Protein AF-A0A485B3R6-F1 (afdb_monomer_lite)

Foldseek 3Di:
DPQQPADVLLVQLCVLQPDLQSNLQSLLLSLCVVPPDPDQAQDSLVVSPDDDVSSNVRSVVSCVSVVGDHHHHDSVCNCVSNCVSQVQQWWFDDDDAQWTAGNVRDIAGDHNPHPCSPDRIDRCPDGDPDDPPD

Secondary structure (DSSP, 8-state):
--SSSS-HHHHHHHHT--SHHHHHHHHHHHHHHHS--SSS---HHHHHHS--HHHHHHHHHHHHHTTPPP----GGGHHHHHHHHSGGGEEEE-SSSSEEEETTS-EEE--TT-GGGG-SEEE-S---------

Radius of gyration: 15.26 Å; chains: 1; bounding box: 36×24×47 Å

Sequence (134 aa):
MAALGNDPRLAAMLIAADSPDAAATAAKLAAILEEPPRGANSDLGSAFARQQPGWQQRAQQLLKRLGGRAGHPDAQRVPALLAPAFADRIARRRGQEGRYQLANGMGAMLNADDALGRHEWLIAPLLLQGELVT

pLDDT: mean 79.3, std 13.32, range [32.25, 91.44]

Organism: Raoultella terrigena (NCBI:txid577)

Structure (mmCIF, N/CA/C/O backbone):
data_AF-A0A485B3R6-F1
#
_entry.id   AF-A0A485B3R6-F1
#
loop_
_atom_site.group_PDB
_atom_site.id
_atom_site.type_symbol
_atom_site.label_atom_id
_atom_site.label_alt_id
_atom_site.label_comp_id
_atom_site.label_asym_id
_atom_site.label_entity_id
_atom_site.label_seq_id
_atom_site.pdbx_PDB_ins_code
_atom_site.Cartn_x
_atom_site.Cartn_y
_atom_site.Cartn_z
_atom_site.occupancy
_atom_site.B_iso_or_equiv
_atom_site.auth_seq_id
_atom_site.auth_comp_id
_atom_site.auth_asym_id
_atom_site.auth_atom_id
_atom_site.pdbx_PDB_model_num
ATOM 1 N N . MET A 1 1 ? -19.302 -0.037 3.092 1.00 45.28 1 MET A N 1
ATOM 2 C CA . MET A 1 1 ? -18.090 0.475 2.409 1.00 45.28 1 MET A CA 1
ATOM 3 C C . MET A 1 1 ? -17.988 2.011 2.338 1.00 45.28 1 MET A C 1
ATOM 5 O O . MET A 1 1 ? -16.921 2.484 1.993 1.00 45.28 1 MET A O 1
ATOM 9 N N . ALA A 1 2 ? -18.998 2.808 2.731 1.00 34.94 2 ALA A N 1
ATOM 10 C CA . ALA A 1 2 ? -18.981 4.279 2.573 1.00 34.94 2 ALA A CA 1
ATOM 11 C C . ALA A 1 2 ? -18.648 5.109 3.842 1.00 34.94 2 ALA A C 1
ATOM 13 O O . ALA A 1 2 ? -18.758 6.328 3.820 1.00 34.94 2 ALA A O 1
ATOM 14 N N . ALA A 1 3 ? -18.254 4.486 4.960 1.00 41.56 3 ALA A N 1
ATOM 15 C CA . ALA A 1 3 ? -18.129 5.185 6.250 1.00 41.56 3 ALA A CA 1
ATOM 16 C C . ALA A 1 3 ? -16.765 5.864 6.502 1.00 41.56 3 ALA A C 1
ATOM 18 O O . ALA A 1 3 ? -16.616 6.588 7.482 1.00 41.56 3 ALA A O 1
ATOM 19 N N . LEU A 1 4 ? -15.757 5.629 5.653 1.00 48.38 4 LEU A N 1
ATOM 20 C CA . LEU A 1 4 ? -14.373 6.010 5.962 1.00 48.38 4 LEU A CA 1
ATOM 21 C C . LEU A 1 4 ? -13.914 7.342 5.366 1.00 48.38 4 LEU A C 1
ATOM 23 O O . LEU A 1 4 ? -12.915 7.874 5.838 1.00 48.38 4 LEU A O 1
ATOM 27 N N . GLY A 1 5 ? -14.590 7.887 4.349 1.00 47.31 5 GLY A N 1
ATOM 28 C CA . GLY A 1 5 ? -14.094 9.063 3.610 1.00 47.31 5 GLY A CA 1
ATOM 29 C C . GLY A 1 5 ? -12.732 8.853 2.922 1.00 47.31 5 GLY A C 1
ATOM 30 O O . GLY A 1 5 ? -12.241 9.763 2.267 1.00 47.31 5 GLY A O 1
ATOM 31 N N . ASN A 1 6 ? -12.150 7.659 3.058 1.00 54.12 6 ASN A N 1
ATOM 32 C CA . ASN A 1 6 ? -10.928 7.215 2.412 1.00 54.12 6 ASN A CA 1
ATOM 33 C C . ASN A 1 6 ? -11.267 6.453 1.133 1.00 54.12 6 ASN A C 1
ATOM 35 O O . ASN A 1 6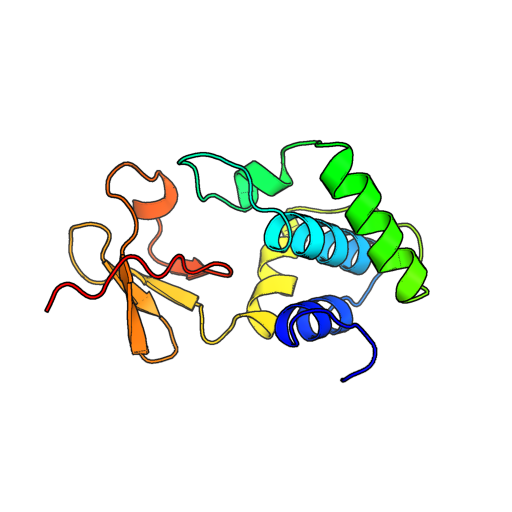 ? -12.342 5.855 1.024 1.00 54.12 6 ASN A O 1
ATOM 39 N N . ASP A 1 7 ? -10.322 6.455 0.194 1.00 68.38 7 ASP A N 1
ATOM 40 C CA . ASP A 1 7 ? -10.398 5.694 -1.051 1.00 68.38 7 ASP A CA 1
ATOM 41 C C . ASP A 1 7 ? -10.863 4.242 -0.773 1.00 68.38 7 ASP A C 1
ATOM 43 O O . ASP A 1 7 ? -10.351 3.609 0.163 1.00 68.38 7 ASP A O 1
ATOM 47 N N . PRO A 1 8 ? -11.832 3.690 -1.534 1.00 75.31 8 PRO A N 1
ATOM 48 C CA . PRO A 1 8 ? -12.362 2.340 -1.324 1.00 75.31 8 PRO A CA 1
ATOM 49 C C . PRO A 1 8 ? -11.284 1.256 -1.205 1.00 75.31 8 PRO A C 1
ATOM 51 O O . PRO A 1 8 ? -11.472 0.274 -0.484 1.00 75.31 8 PRO A O 1
ATOM 54 N N . ARG A 1 9 ? -10.134 1.445 -1.862 1.00 78.88 9 ARG A N 1
ATOM 55 C CA . ARG A 1 9 ? -8.994 0.521 -1.803 1.00 78.88 9 ARG A CA 1
ATOM 56 C C . ARG A 1 9 ? -8.312 0.539 -0.439 1.00 78.88 9 ARG A C 1
ATOM 58 O O . ARG A 1 9 ? -7.960 -0.515 0.082 1.00 78.88 9 ARG A O 1
ATOM 65 N N . LEU A 1 10 ? -8.183 1.713 0.183 1.00 80.75 10 LEU A N 1
ATOM 66 C CA . LEU A 1 10 ? -7.645 1.833 1.541 1.00 80.75 10 LEU A CA 1
ATOM 67 C C . LEU A 1 10 ? -8.571 1.152 2.547 1.00 80.75 10 LEU A C 1
ATOM 69 O O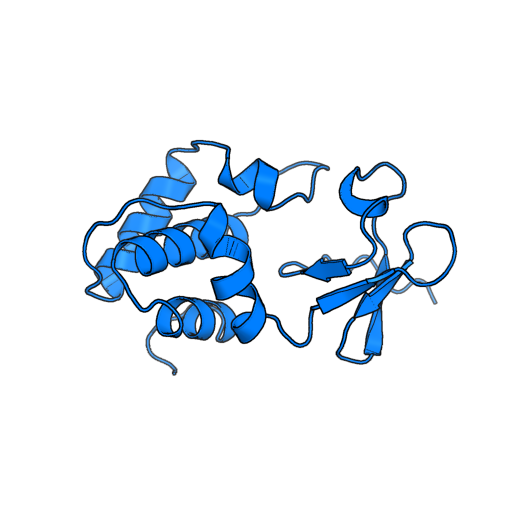 . LEU A 1 10 ? -8.102 0.426 3.422 1.00 80.75 10 LEU A O 1
ATOM 73 N N . ALA A 1 11 ? -9.885 1.331 2.392 1.00 81.00 11 ALA A N 1
ATOM 74 C CA . ALA A 1 11 ? -10.862 0.627 3.213 1.00 81.00 11 ALA A CA 1
ATOM 75 C C . ALA A 1 11 ? -10.750 -0.898 3.039 1.00 81.00 11 ALA A C 1
ATOM 77 O O . ALA A 1 11 ? -10.757 -1.616 4.034 1.00 81.00 11 ALA A O 1
ATOM 78 N N . ALA A 1 12 ? -10.584 -1.392 1.807 1.00 83.06 12 ALA A N 1
ATOM 79 C CA . ALA A 1 12 ? -10.377 -2.817 1.543 1.00 83.06 12 ALA A CA 1
ATOM 80 C C . ALA A 1 12 ? -9.096 -3.352 2.208 1.00 83.06 12 ALA A C 1
ATOM 82 O O . ALA A 1 12 ? -9.136 -4.401 2.846 1.00 83.06 12 ALA A O 1
ATOM 83 N N . MET A 1 13 ? -7.989 -2.605 2.134 1.00 87.44 13 MET A N 1
ATOM 84 C CA . MET A 1 13 ? -6.727 -2.950 2.803 1.00 87.44 13 MET A CA 1
ATOM 85 C C . MET A 1 13 ? -6.887 -3.029 4.327 1.00 87.44 13 MET A C 1
ATOM 87 O O . MET A 1 13 ? -6.367 -3.941 4.962 1.00 87.44 13 MET A O 1
ATOM 91 N N . LEU A 1 14 ? -7.621 -2.083 4.918 1.00 81.81 14 LEU A N 1
ATOM 92 C CA . LEU A 1 14 ? -7.889 -2.048 6.358 1.00 81.81 14 LEU A CA 1
ATOM 93 C C . LEU A 1 14 ? -8.836 -3.172 6.800 1.00 81.81 14 LEU A C 1
ATOM 95 O O . LEU A 1 14 ? -8.676 -3.689 7.898 1.00 81.81 14 LEU A O 1
ATOM 99 N N . ILE A 1 15 ? -9.789 -3.575 5.954 1.00 82.25 15 ILE A N 1
ATOM 100 C CA . ILE A 1 15 ? -10.678 -4.724 6.200 1.00 82.25 15 ILE A CA 1
ATOM 101 C C . ILE A 1 15 ? -9.921 -6.054 6.073 1.00 82.25 15 ILE A C 1
ATOM 103 O O . ILE A 1 15 ? -10.236 -6.999 6.787 1.00 82.25 15 ILE A O 1
ATOM 107 N N . ALA A 1 16 ? -8.917 -6.133 5.194 1.00 83.56 16 ALA A N 1
ATOM 108 C CA . ALA A 1 16 ? -8.087 -7.326 5.026 1.00 83.56 16 ALA A CA 1
ATOM 109 C C . ALA A 1 16 ? -7.154 -7.595 6.224 1.00 83.56 16 ALA A C 1
ATOM 111 O O . ALA A 1 16 ? -6.546 -8.661 6.301 1.00 83.56 16 ALA A O 1
ATOM 112 N N . ALA A 1 17 ? -7.026 -6.643 7.154 1.00 85.69 17 ALA A N 1
ATOM 113 C CA . ALA A 1 17 ? -6.246 -6.817 8.367 1.00 85.69 17 ALA A CA 1
ATOM 114 C C . ALA A 1 17 ? -6.951 -7.753 9.363 1.00 85.69 17 ALA A C 1
ATOM 116 O O . ALA A 1 17 ? -8.006 -7.438 9.907 1.00 85.69 17 ALA A O 1
ATOM 117 N N . ASP A 1 18 ? -6.313 -8.885 9.647 1.00 86.75 18 ASP A N 1
ATOM 118 C CA . ASP A 1 18 ? -6.806 -9.941 10.541 1.00 86.75 18 ASP A CA 1
ATOM 119 C C . ASP A 1 18 ? -6.405 -9.759 12.016 1.00 86.75 18 ASP A C 1
ATOM 121 O O . ASP A 1 18 ? -6.899 -10.451 12.906 1.00 86.75 18 ASP A O 1
ATOM 125 N N . SER A 1 19 ? -5.488 -8.833 12.286 1.00 88.88 19 SER A N 1
ATOM 126 C CA . SER A 1 19 ? -4.815 -8.674 13.572 1.00 88.88 19 SER A CA 1
ATOM 127 C C . SER A 1 19 ? -4.521 -7.200 13.866 1.00 88.88 19 SER A C 1
ATOM 129 O O . SER A 1 19 ? -4.463 -6.385 12.940 1.00 88.88 19 SER A O 1
ATOM 131 N N . PRO A 1 20 ? -4.301 -6.817 15.141 1.00 87.81 20 PRO A N 1
ATOM 132 C CA . PRO A 1 20 ? -3.937 -5.443 15.497 1.00 87.81 20 PRO A CA 1
ATOM 133 C C . PRO A 1 20 ? -2.676 -4.949 14.777 1.00 87.81 20 PRO A C 1
ATOM 135 O O . PRO A 1 20 ? -2.622 -3.800 14.343 1.00 87.81 20 PRO A O 1
ATOM 138 N N . ASP A 1 21 ? -1.685 -5.824 14.593 1.00 90.50 21 ASP A N 1
ATOM 139 C CA . ASP A 1 21 ? -0.436 -5.502 13.895 1.00 90.50 21 ASP A CA 1
ATOM 140 C C . ASP A 1 21 ? -0.663 -5.321 12.389 1.00 90.50 21 ASP A C 1
ATOM 142 O O . ASP A 1 21 ? -0.155 -4.373 11.782 1.00 90.50 21 ASP A O 1
ATOM 146 N N . ALA A 1 22 ? -1.499 -6.168 11.778 1.00 89.94 22 ALA A N 1
ATOM 147 C CA . ALA A 1 22 ? -1.921 -5.987 10.393 1.00 89.94 22 ALA A CA 1
ATOM 148 C C . ALA A 1 22 ? -2.708 -4.680 10.213 1.00 89.94 22 ALA A C 1
ATOM 150 O O . ALA A 1 22 ? -2.462 -3.941 9.260 1.00 89.94 22 ALA A O 1
ATOM 151 N N . ALA A 1 23 ? -3.588 -4.338 11.159 1.00 90.00 23 ALA A N 1
ATOM 152 C CA . ALA A 1 23 ? -4.352 -3.096 11.123 1.00 90.00 23 ALA A CA 1
ATOM 153 C C . ALA A 1 23 ? -3.425 -1.881 11.250 1.00 90.00 23 ALA A C 1
ATOM 155 O O . ALA A 1 23 ? -3.568 -0.915 10.500 1.00 90.00 23 ALA A O 1
ATOM 156 N N . ALA A 1 24 ? -2.433 -1.937 12.144 1.00 90.88 24 ALA A N 1
ATOM 157 C CA . ALA A 1 24 ? -1.426 -0.891 12.289 1.00 90.88 24 ALA A CA 1
ATOM 158 C C . ALA A 1 24 ? -0.563 -0.732 11.030 1.00 90.88 24 ALA A C 1
ATOM 160 O O . ALA A 1 24 ? -0.271 0.391 10.611 1.00 90.88 24 ALA A O 1
ATOM 161 N N . THR A 1 25 ? -0.215 -1.846 10.387 1.00 91.44 25 THR A N 1
ATOM 162 C CA . THR A 1 25 ? 0.501 -1.866 9.106 1.00 91.44 25 THR A CA 1
ATOM 163 C C . THR A 1 25 ? -0.330 -1.218 8.000 1.00 91.44 25 THR A C 1
ATOM 165 O O . THR A 1 25 ? 0.146 -0.293 7.341 1.00 91.44 25 THR A O 1
ATOM 168 N N . ALA A 1 26 ? -1.588 -1.635 7.836 1.00 90.44 26 ALA A N 1
ATOM 169 C CA . ALA A 1 26 ? -2.517 -1.070 6.860 1.00 90.44 26 ALA A CA 1
ATOM 170 C C . ALA A 1 26 ? -2.760 0.427 7.104 1.00 90.44 26 ALA A C 1
ATOM 172 O O . ALA A 1 26 ? -2.734 1.219 6.165 1.00 90.44 26 ALA A O 1
ATOM 173 N N . ALA A 1 27 ? -2.924 0.849 8.358 1.00 90.56 27 ALA A N 1
ATOM 174 C CA . ALA A 1 27 ? -3.115 2.256 8.699 1.00 90.56 27 ALA A CA 1
ATOM 175 C C . ALA A 1 27 ? -1.877 3.107 8.384 1.00 90.56 27 ALA A C 1
ATOM 177 O O . ALA A 1 27 ? -2.013 4.219 7.874 1.00 90.56 27 ALA A O 1
ATOM 178 N N . LYS A 1 28 ? -0.669 2.583 8.635 1.00 90.56 28 LYS A N 1
ATOM 179 C CA . LYS A 1 28 ? 0.579 3.256 8.249 1.00 90.56 28 LYS A CA 1
ATOM 180 C C . LYS A 1 28 ? 0.709 3.365 6.732 1.00 90.56 28 LYS A C 1
ATOM 182 O O . LYS A 1 28 ? 1.042 4.437 6.239 1.00 90.56 28 LYS A O 1
ATOM 187 N N . LEU A 1 29 ? 0.405 2.300 5.991 1.00 89.44 29 LEU A N 1
ATOM 188 C CA . LEU A 1 29 ? 0.394 2.332 4.526 1.00 89.44 29 LEU A CA 1
ATOM 189 C C . LEU A 1 29 ? -0.613 3.352 3.991 1.00 89.44 29 LEU A C 1
ATOM 191 O O . LEU A 1 29 ? -0.266 4.140 3.120 1.00 89.44 29 LEU A O 1
ATOM 195 N N . ALA A 1 30 ? -1.826 3.384 4.544 1.00 89.19 30 ALA 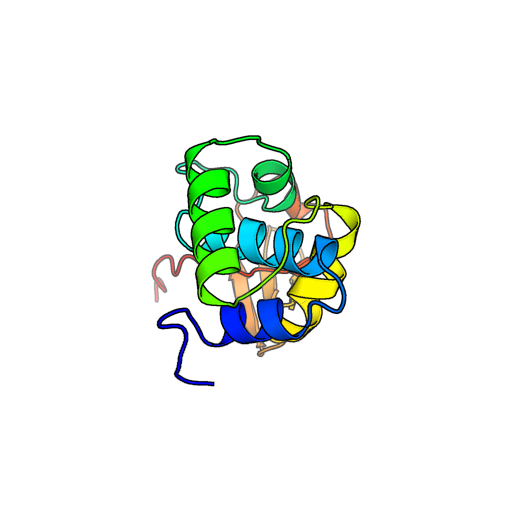A N 1
ATOM 196 C CA . ALA A 1 30 ? -2.845 4.353 4.160 1.00 89.19 30 ALA A CA 1
ATOM 197 C C . ALA A 1 30 ? -2.372 5.794 4.392 1.00 89.19 30 ALA A C 1
ATOM 199 O O . ALA A 1 30 ? -2.526 6.625 3.507 1.00 89.19 30 ALA A O 1
ATOM 200 N N . ALA A 1 31 ? -1.717 6.070 5.523 1.00 89.50 31 ALA A N 1
ATOM 201 C CA . ALA A 1 31 ? -1.138 7.383 5.799 1.00 89.50 31 ALA A CA 1
ATOM 202 C C . ALA A 1 31 ? -0.046 7.783 4.788 1.00 89.50 31 ALA A C 1
ATOM 204 O O . ALA A 1 31 ? -0.015 8.929 4.350 1.00 89.50 31 ALA A O 1
ATOM 205 N N . ILE A 1 32 ? 0.825 6.848 4.392 1.00 88.75 32 ILE A N 1
ATOM 206 C CA . ILE A 1 32 ? 1.862 7.100 3.375 1.00 88.75 32 ILE A CA 1
ATOM 207 C C . ILE A 1 32 ? 1.230 7.342 2.000 1.00 88.75 32 ILE A C 1
ATOM 209 O O . ILE A 1 32 ? 1.715 8.171 1.243 1.00 88.75 32 ILE A O 1
ATOM 213 N N . LEU A 1 33 ? 0.160 6.625 1.657 1.00 84.38 33 LEU A N 1
ATOM 214 C CA . LEU A 1 33 ? -0.531 6.797 0.378 1.00 84.38 33 LEU A CA 1
ATOM 215 C C . LEU A 1 33 ? -1.357 8.089 0.321 1.00 84.38 33 LEU A C 1
ATOM 217 O O . LEU A 1 33 ? -1.463 8.680 -0.750 1.00 84.38 33 LEU A O 1
ATOM 221 N N . GLU A 1 34 ? -1.924 8.529 1.448 1.00 84.19 34 GLU A N 1
ATOM 222 C CA . GLU A 1 34 ? -2.598 9.829 1.571 1.00 84.19 34 GLU A CA 1
ATOM 223 C C . GLU A 1 34 ? -1.606 10.994 1.444 1.00 84.19 34 GLU A C 1
ATOM 225 O O . GLU A 1 34 ? -1.894 11.986 0.775 1.00 84.19 34 GLU A O 1
ATOM 230 N N . GLU A 1 35 ? -0.426 10.865 2.052 1.00 83.50 35 GLU A N 1
ATOM 231 C CA . GLU A 1 35 ? 0.635 11.872 2.020 1.00 83.50 35 GLU A CA 1
ATOM 232 C C . GLU A 1 35 ? 1.946 11.254 1.511 1.00 83.50 35 GLU A C 1
ATOM 234 O O . GLU A 1 35 ? 2.853 10.975 2.307 1.00 83.50 35 GLU A O 1
ATOM 239 N N . PRO A 1 36 ? 2.075 11.026 0.189 1.00 78.31 36 PRO A N 1
ATOM 240 C CA . PRO A 1 36 ? 3.261 10.397 -0.370 1.00 78.31 36 PRO A CA 1
ATOM 241 C C . PRO A 1 36 ? 4.514 11.240 -0.100 1.00 78.31 36 PRO A C 1
ATOM 243 O O . PRO A 1 36 ? 4.449 12.476 -0.075 1.00 78.31 36 PRO A O 1
ATOM 246 N N . PRO A 1 37 ? 5.681 10.596 0.101 1.00 76.06 37 PRO A N 1
ATOM 247 C CA . PRO A 1 37 ? 6.926 11.317 0.305 1.00 76.06 37 PRO A CA 1
ATOM 248 C C . PRO A 1 37 ? 7.185 12.257 -0.871 1.00 76.06 37 PRO A C 1
ATOM 250 O O . PRO A 1 37 ? 7.199 11.848 -2.028 1.00 76.06 37 PRO A O 1
ATOM 253 N N . ARG A 1 38 ? 7.433 13.532 -0.566 1.00 69.19 38 ARG A N 1
ATOM 254 C CA . ARG A 1 38 ? 7.826 14.526 -1.566 1.00 69.19 38 ARG A CA 1
ATOM 255 C C . ARG A 1 38 ? 9.256 14.213 -2.023 1.00 69.19 38 ARG A C 1
ATOM 257 O O . ARG A 1 38 ? 10.203 14.470 -1.283 1.00 69.19 38 ARG A O 1
ATOM 264 N N . GLY A 1 39 ? 9.418 13.604 -3.196 1.00 62.81 39 GLY A N 1
ATOM 265 C CA . GLY A 1 39 ? 10.724 13.265 -3.772 1.00 62.81 39 GLY A CA 1
ATOM 266 C C . GLY A 1 39 ? 10.646 12.220 -4.888 1.00 62.81 39 GLY A C 1
ATOM 267 O O . GLY A 1 39 ? 9.595 11.642 -5.127 1.00 62.81 39 GLY A O 1
ATOM 268 N N . ALA A 1 40 ? 11.772 11.976 -5.566 1.00 53.38 40 ALA A N 1
ATOM 269 C CA . ALA A 1 40 ? 11.844 11.105 -6.747 1.00 53.38 40 ALA A CA 1
ATOM 270 C C . ALA A 1 40 ? 11.798 9.593 -6.446 1.00 53.38 40 ALA A C 1
ATOM 272 O O . ALA A 1 40 ? 11.684 8.792 -7.368 1.00 53.38 40 ALA A O 1
ATOM 273 N N . ASN A 1 41 ? 11.925 9.192 -5.176 1.00 61.31 41 ASN A N 1
ATOM 274 C CA . ASN A 1 41 ? 11.979 7.781 -4.807 1.00 61.31 41 ASN A CA 1
ATOM 275 C C . ASN A 1 41 ? 10.572 7.270 -4.473 1.00 61.31 41 ASN A C 1
ATOM 277 O O . ASN A 1 41 ? 10.020 7.613 -3.424 1.00 61.31 41 ASN A O 1
ATOM 281 N N . SER A 1 42 ? 10.018 6.465 -5.379 1.00 66.56 42 SER A N 1
ATOM 282 C CA . SER A 1 42 ? 8.640 5.959 -5.319 1.00 66.56 42 SER A CA 1
ATOM 283 C C . SER A 1 42 ? 8.514 4.658 -4.519 1.00 66.56 42 SER A C 1
ATOM 285 O O . SER A 1 42 ? 7.442 4.054 -4.478 1.00 66.56 42 SER A O 1
ATOM 287 N N . ASP A 1 43 ? 9.596 4.209 -3.877 1.00 79.75 43 ASP A N 1
ATOM 288 C CA . ASP A 1 43 ? 9.605 2.958 -3.130 1.00 79.75 43 ASP A CA 1
ATOM 289 C C . ASP A 1 43 ? 8.822 3.051 -1.814 1.00 79.75 43 ASP A C 1
ATOM 291 O O . ASP A 1 43 ? 9.241 3.660 -0.821 1.00 79.75 43 ASP A O 1
ATOM 295 N N . LEU A 1 44 ? 7.679 2.365 -1.806 1.00 81.06 44 LEU A N 1
ATOM 296 C CA . LEU A 1 44 ? 6.811 2.226 -0.648 1.00 81.06 44 LEU A CA 1
ATOM 297 C C . LEU A 1 44 ? 7.490 1.475 0.503 1.00 81.06 44 LEU A C 1
ATOM 299 O O . LEU A 1 44 ? 7.237 1.802 1.661 1.00 81.06 44 LEU A O 1
ATOM 303 N N . GLY A 1 45 ? 8.362 0.504 0.219 1.00 82.44 45 GLY A N 1
ATOM 304 C CA . GLY A 1 45 ? 9.114 -0.221 1.245 1.00 82.44 45 GLY A CA 1
ATOM 305 C C . GLY A 1 45 ? 10.074 0.710 1.981 1.00 82.44 45 GLY A C 1
ATOM 306 O O . GLY A 1 45 ? 10.063 0.784 3.213 1.00 82.44 45 GLY A O 1
ATOM 307 N N . SER A 1 46 ? 10.826 1.509 1.227 1.00 82.88 46 SER A N 1
ATOM 308 C CA . SER A 1 46 ? 11.678 2.568 1.774 1.00 82.88 46 SER A CA 1
ATOM 309 C C . SER A 1 46 ? 10.880 3.625 2.547 1.00 82.88 46 SER A C 1
ATOM 311 O O . SER A 1 46 ? 11.297 4.038 3.631 1.00 82.88 46 SER A O 1
ATOM 313 N N . ALA A 1 47 ? 9.722 4.058 2.039 1.00 85.12 47 ALA A N 1
ATOM 314 C CA . ALA A 1 47 ? 8.840 4.984 2.750 1.00 85.12 47 ALA A CA 1
ATOM 315 C C . ALA A 1 47 ? 8.297 4.381 4.056 1.00 85.12 47 ALA A C 1
ATOM 317 O O . ALA A 1 47 ? 8.286 5.049 5.087 1.00 85.12 47 ALA A O 1
ATOM 318 N N . PHE A 1 48 ? 7.922 3.103 4.050 1.00 87.19 48 PHE A N 1
ATOM 319 C CA . PHE A 1 48 ? 7.439 2.403 5.236 1.00 87.19 48 PHE A CA 1
ATOM 320 C C . PHE A 1 48 ? 8.533 2.223 6.294 1.00 87.19 48 PHE A C 1
ATOM 322 O O . PHE A 1 48 ? 8.252 2.336 7.489 1.00 87.19 48 PHE A O 1
ATOM 329 N N . ALA A 1 49 ? 9.780 1.983 5.882 1.00 85.88 49 ALA A N 1
ATOM 330 C CA . ALA A 1 49 ? 10.918 1.888 6.796 1.00 85.88 49 ALA A CA 1
ATOM 331 C C . ALA A 1 49 ? 11.225 3.227 7.490 1.00 85.88 49 ALA A C 1
ATOM 333 O O . ALA A 1 49 ? 11.684 3.247 8.636 1.00 85.88 49 ALA A O 1
ATOM 334 N N . ARG A 1 50 ? 10.926 4.360 6.838 1.00 85.12 50 ARG A N 1
ATOM 335 C CA . ARG A 1 50 ? 11.081 5.689 7.441 1.00 85.12 50 ARG A CA 1
ATOM 336 C C . ARG A 1 50 ? 10.097 5.870 8.601 1.00 85.12 50 ARG A C 1
ATOM 338 O O . ARG A 1 50 ? 8.901 5.580 8.517 1.00 85.12 50 ARG A O 1
ATOM 345 N N . GLN A 1 51 ? 10.611 6.396 9.706 1.00 78.94 51 GLN A N 1
ATOM 346 C CA . GLN A 1 51 ? 9.826 6.727 10.892 1.00 78.94 51 GLN A CA 1
ATOM 347 C C . GLN A 1 51 ? 9.496 8.220 10.872 1.00 78.94 51 GLN A C 1
ATOM 349 O O . GLN A 1 51 ? 10.140 9.015 11.550 1.00 78.94 51 GLN A O 1
ATOM 354 N N . GLN A 1 52 ? 8.523 8.613 10.043 1.00 84.94 52 GLN A N 1
ATOM 355 C CA . GLN A 1 52 ? 8.034 9.992 10.038 1.00 84.94 52 GLN A CA 1
ATOM 356 C C . GLN A 1 52 ? 6.886 10.168 11.042 1.00 84.94 52 GLN A C 1
ATOM 358 O O . GLN A 1 52 ? 5.892 9.438 10.956 1.00 84.94 52 GLN A O 1
ATOM 363 N N . PRO A 1 53 ? 6.975 11.147 11.961 1.00 86.31 53 PRO A N 1
ATOM 364 C CA . PRO A 1 53 ? 5.958 11.352 12.988 1.00 86.31 53 PRO A CA 1
ATOM 365 C C . PRO A 1 53 ? 4.594 11.741 12.400 1.00 86.31 53 PRO A C 1
ATOM 367 O O . PRO A 1 53 ? 3.575 11.299 12.920 1.00 86.31 53 PRO A O 1
ATOM 370 N N . GLY A 1 54 ? 4.557 12.484 11.284 1.00 88.75 54 GLY A N 1
ATOM 371 C CA . GLY A 1 54 ? 3.305 12.839 10.600 1.00 88.75 54 GLY A CA 1
ATOM 372 C C . GLY A 1 54 ? 2.515 11.607 10.144 1.00 88.75 54 GLY A C 1
ATOM 373 O O . GLY A 1 54 ? 1.351 11.441 10.509 1.00 88.75 54 GLY A O 1
ATOM 374 N N . T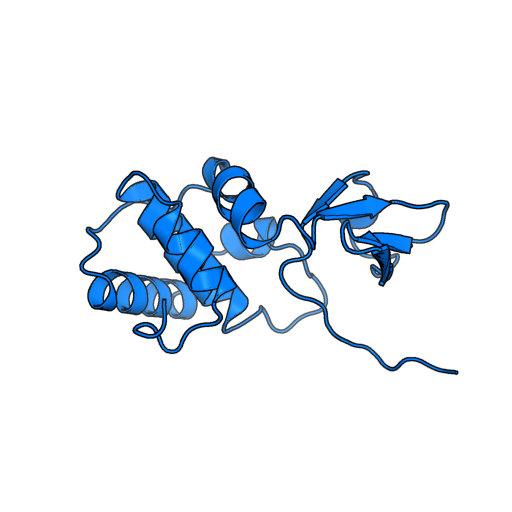RP A 1 55 ? 3.175 10.670 9.455 1.00 89.81 55 TRP A N 1
ATOM 375 C CA . TRP A 1 55 ? 2.549 9.409 9.043 1.00 89.81 55 TRP A CA 1
ATOM 376 C C . TRP A 1 55 ? 2.118 8.544 10.228 1.00 89.81 55 TRP A C 1
ATOM 378 O O . TRP A 1 55 ? 1.053 7.932 10.181 1.00 89.81 55 TRP A O 1
ATOM 388 N N . GLN A 1 56 ? 2.903 8.502 11.309 1.00 88.44 56 GLN A N 1
ATOM 389 C CA . GLN A 1 56 ? 2.526 7.767 12.522 1.00 88.44 56 GLN A CA 1
ATOM 390 C C . GLN A 1 56 ? 1.271 8.356 13.178 1.00 88.44 56 GLN A C 1
ATOM 392 O O . GLN A 1 56 ? 0.351 7.613 13.524 1.00 88.44 56 GLN A O 1
ATOM 397 N N . GLN A 1 57 ? 1.203 9.682 13.324 1.00 89.69 57 GLN A N 1
ATOM 398 C CA . GLN A 1 57 ? 0.033 10.365 13.878 1.00 89.69 57 GLN A CA 1
ATOM 399 C C . GLN A 1 57 ? -1.207 10.113 13.022 1.00 89.69 57 GLN A C 1
ATOM 401 O O . GLN A 1 57 ? -2.270 9.777 13.551 1.00 89.69 57 GLN A O 1
ATOM 406 N N . ARG A 1 58 ? -1.069 10.207 11.696 1.00 88.69 58 ARG A N 1
ATOM 407 C CA . ARG A 1 58 ? -2.162 9.945 10.760 1.00 88.69 58 ARG A CA 1
ATOM 408 C C . ARG A 1 58 ? -2.641 8.494 10.827 1.00 88.69 58 ARG A C 1
ATOM 410 O O . ARG A 1 58 ? -3.842 8.254 10.942 1.00 88.69 58 ARG A O 1
ATOM 417 N N . ALA A 1 59 ? -1.721 7.533 10.867 1.00 89.19 59 ALA A N 1
ATOM 418 C CA . ALA A 1 59 ? -2.040 6.117 11.038 1.00 89.19 59 ALA A CA 1
ATOM 419 C C . ALA A 1 59 ? -2.812 5.853 12.342 1.00 89.19 59 ALA A C 1
ATOM 421 O O . ALA A 1 59 ? -3.821 5.148 12.341 1.00 89.19 59 ALA A O 1
ATOM 422 N N . GLN A 1 60 ? -2.396 6.468 13.453 1.00 88.56 60 GLN A N 1
ATOM 423 C CA . GLN A 1 60 ? -3.106 6.361 14.731 1.00 88.56 60 GLN A CA 1
ATOM 424 C C . GLN A 1 60 ? -4.516 6.961 14.673 1.00 88.56 60 GLN A C 1
ATOM 426 O O . GLN A 1 60 ? -5.442 6.394 15.253 1.00 88.56 60 GLN A O 1
ATOM 431 N N . GLN A 1 61 ? -4.706 8.089 13.980 1.00 88.56 61 GLN A N 1
ATOM 432 C CA . GLN A 1 61 ? -6.038 8.667 13.772 1.00 88.56 61 GLN A CA 1
ATOM 433 C C . GLN A 1 61 ? -6.942 7.714 12.984 1.00 88.56 61 GLN A C 1
ATOM 435 O O . GLN A 1 61 ? -8.092 7.512 13.375 1.00 88.56 61 GLN A O 1
ATOM 440 N N . LEU A 1 62 ? -6.429 7.099 11.915 1.00 85.81 62 LEU A N 1
ATOM 441 C CA . LEU A 1 62 ? -7.173 6.121 11.117 1.00 85.81 62 LEU A CA 1
ATOM 442 C C . LEU A 1 62 ? -7.574 4.901 11.955 1.00 85.81 62 LEU A C 1
ATOM 444 O O . LEU A 1 62 ? -8.751 4.541 11.974 1.00 85.81 62 LEU A O 1
ATOM 448 N N . LEU A 1 63 ? -6.641 4.332 12.726 1.00 86.88 63 LEU A N 1
ATOM 449 C CA . LEU A 1 63 ? -6.931 3.232 13.654 1.00 86.88 63 LEU A CA 1
ATOM 450 C C . LEU A 1 63 ? -8.016 3.603 14.666 1.00 86.88 63 LEU A C 1
ATOM 452 O O . LEU A 1 63 ? -8.967 2.844 14.846 1.00 86.88 63 LEU A O 1
ATOM 456 N N . LYS A 1 64 ? -7.916 4.784 15.288 1.00 86.62 64 LYS A N 1
ATOM 457 C CA . LYS A 1 64 ? -8.915 5.263 16.255 1.00 86.62 64 LYS A CA 1
ATOM 458 C C . LYS A 1 64 ? -10.302 5.392 15.628 1.00 86.62 64 LYS A C 1
ATOM 460 O O . LYS A 1 64 ? -11.278 4.984 16.249 1.00 86.62 64 LYS A O 1
ATOM 465 N N . ARG A 1 65 ? -10.402 5.917 14.401 1.00 83.62 65 ARG A N 1
ATOM 466 C CA . ARG A 1 65 ? -11.685 6.047 13.679 1.00 83.62 65 ARG A CA 1
ATOM 467 C C . ARG A 1 65 ? -12.310 4.694 13.341 1.00 83.62 65 ARG A C 1
ATOM 469 O O . ARG A 1 65 ? -13.529 4.590 13.297 1.00 83.62 65 ARG A O 1
ATOM 476 N N . LEU A 1 66 ? -11.484 3.675 13.125 1.00 76.19 66 LEU A N 1
ATOM 477 C CA . LEU A 1 66 ? -11.909 2.305 12.832 1.00 76.19 66 LEU A CA 1
ATOM 478 C C . LEU A 1 66 ? -12.220 1.478 14.087 1.00 76.19 66 LEU A C 1
ATOM 480 O O . LEU A 1 66 ? -12.639 0.332 13.962 1.00 76.19 66 LEU A O 1
ATOM 484 N N . GLY A 1 67 ? -11.977 2.016 15.287 1.00 78.50 67 GLY A N 1
ATOM 485 C CA . GLY A 1 67 ? -12.038 1.241 16.529 1.00 78.50 67 GLY A CA 1
ATOM 486 C C . GLY A 1 67 ? -10.939 0.173 16.634 1.00 78.50 67 GLY A C 1
ATOM 487 O O . GLY A 1 67 ? -11.055 -0.757 17.432 1.00 78.50 67 GLY A O 1
ATOM 488 N N . GLY A 1 68 ? -9.880 0.287 15.827 1.00 73.44 68 GLY A N 1
ATOM 489 C CA . GLY A 1 68 ? -8.742 -0.624 15.832 1.00 73.44 68 GLY A CA 1
ATOM 490 C C . GLY A 1 68 ? -7.901 -0.477 17.101 1.00 73.44 68 GLY A C 1
ATOM 491 O O . GLY A 1 68 ? -7.761 0.612 17.662 1.00 73.44 68 GLY A O 1
ATOM 492 N N . ARG A 1 69 ? -7.317 -1.587 17.560 1.00 77.62 69 ARG A N 1
ATOM 493 C CA . ARG A 1 69 ? -6.380 -1.593 18.694 1.00 77.62 69 ARG A CA 1
ATOM 494 C C . ARG A 1 69 ? -4.986 -1.149 18.250 1.00 77.62 69 ARG A C 1
ATOM 496 O O . ARG A 1 69 ? -4.630 -1.275 17.082 1.00 77.62 69 ARG A O 1
ATOM 503 N N . ALA A 1 70 ? -4.198 -0.644 19.199 1.00 77.62 70 ALA A N 1
ATOM 504 C CA . ALA A 1 70 ? -2.787 -0.367 18.962 1.00 77.62 70 ALA A CA 1
ATOM 505 C C . ALA A 1 70 ? -2.049 -1.680 18.654 1.00 77.62 70 ALA A C 1
ATOM 507 O O . ALA A 1 70 ? -2.172 -2.649 19.402 1.00 77.62 70 ALA A O 1
ATOM 508 N N . GLY A 1 71 ? -1.305 -1.689 17.554 1.00 85.75 71 GLY A N 1
ATOM 509 C CA . GLY A 1 71 ? -0.440 -2.783 17.127 1.00 85.75 71 GLY A CA 1
ATOM 510 C C . GLY A 1 71 ? 0.866 -2.232 16.566 1.00 85.75 71 GLY A C 1
ATOM 511 O O . GLY A 1 71 ? 1.029 -1.013 16.430 1.00 85.75 71 GLY A O 1
ATOM 512 N N . HIS A 1 72 ? 1.792 -3.124 16.239 1.00 88.19 72 HIS A N 1
ATOM 513 C CA . HIS A 1 72 ? 3.097 -2.768 15.694 1.00 88.19 72 HIS A CA 1
ATOM 514 C C . HIS A 1 72 ? 3.092 -2.930 14.167 1.00 88.19 72 HIS A C 1
ATOM 516 O O . HIS A 1 72 ? 2.835 -4.027 13.673 1.00 88.19 72 HIS A O 1
ATOM 522 N N . PRO A 1 73 ? 3.361 -1.857 13.397 1.00 88.06 73 PRO A N 1
ATOM 523 C CA . PRO A 1 73 ? 3.471 -1.954 11.947 1.00 88.06 73 PRO A CA 1
ATOM 524 C C . PRO A 1 73 ? 4.628 -2.872 11.538 1.00 88.06 73 PRO A C 1
ATOM 526 O O . PRO A 1 73 ? 5.763 -2.660 11.967 1.00 88.06 73 PRO A O 1
ATOM 529 N N . ASP A 1 74 ? 4.355 -3.829 10.656 1.00 89.12 74 ASP A N 1
ATOM 530 C CA . ASP A 1 74 ? 5.312 -4.825 10.179 1.00 89.12 74 ASP A CA 1
ATOM 531 C C . ASP A 1 74 ? 5.422 -4.792 8.649 1.00 89.12 74 ASP A C 1
ATOM 533 O O . ASP A 1 74 ? 4.451 -5.001 7.918 1.00 89.12 74 ASP A O 1
ATOM 537 N N . ALA A 1 75 ? 6.639 -4.554 8.156 1.00 86.38 75 ALA A N 1
ATOM 538 C CA . ALA A 1 75 ? 6.930 -4.486 6.730 1.00 86.38 75 ALA A CA 1
ATOM 539 C C . ALA A 1 75 ? 6.683 -5.825 6.011 1.00 86.38 75 ALA A C 1
ATOM 541 O O . ALA A 1 75 ? 6.323 -5.826 4.834 1.00 86.38 75 ALA A O 1
ATOM 542 N N . GLN A 1 76 ? 6.820 -6.963 6.700 1.00 88.00 76 GLN A N 1
ATOM 543 C CA . GLN A 1 76 ? 6.606 -8.286 6.101 1.00 88.00 76 GLN A CA 1
ATOM 544 C C . GLN A 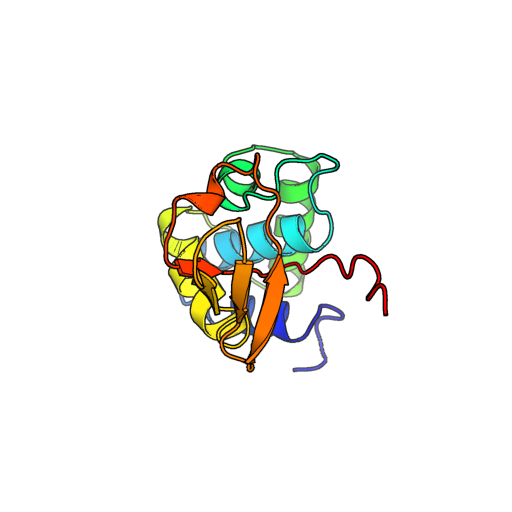1 76 ? 5.140 -8.529 5.721 1.00 88.00 76 GLN A C 1
ATOM 546 O O . GLN A 1 76 ? 4.852 -9.318 4.822 1.00 88.00 76 GLN A O 1
ATOM 551 N N . ARG A 1 77 ? 4.207 -7.813 6.360 1.00 87.19 77 ARG A N 1
ATOM 552 C CA . ARG A 1 77 ? 2.762 -7.909 6.099 1.00 87.19 77 ARG A CA 1
ATOM 553 C C . ARG A 1 77 ? 2.289 -6.982 4.984 1.00 87.19 77 ARG A C 1
ATOM 555 O O . ARG A 1 77 ? 1.175 -7.144 4.490 1.00 87.19 77 ARG A O 1
ATOM 562 N N . VAL A 1 78 ? 3.127 -6.037 4.556 1.00 87.94 78 VAL A N 1
ATOM 563 C CA . VAL A 1 78 ? 2.791 -5.047 3.521 1.00 87.94 78 VAL A CA 1
ATOM 564 C C . VAL A 1 78 ? 2.318 -5.705 2.215 1.00 87.94 78 VAL A C 1
ATOM 566 O O . VAL A 1 78 ? 1.247 -5.323 1.740 1.00 87.94 78 VAL A O 1
ATOM 569 N N . PRO A 1 79 ? 3.009 -6.714 1.641 1.00 85.62 79 PRO A N 1
ATOM 570 C CA . PRO A 1 79 ? 2.564 -7.33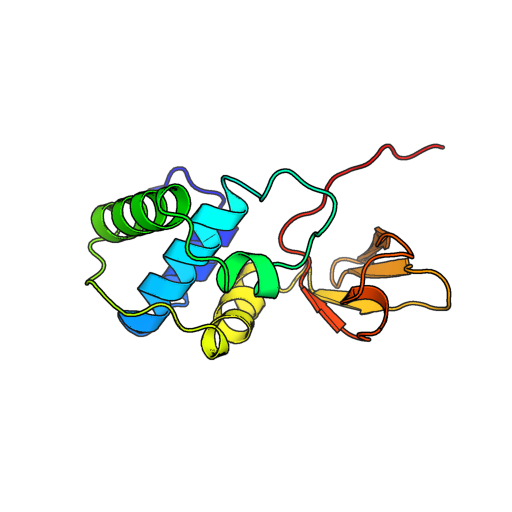4 0.392 1.00 85.62 79 PRO A CA 1
ATOM 571 C C . PRO A 1 79 ? 1.214 -8.045 0.533 1.00 85.62 79 PRO A C 1
ATOM 573 O O . PRO A 1 79 ? 0.365 -7.923 -0.346 1.00 85.62 79 PRO A O 1
ATOM 576 N N . ALA A 1 80 ? 0.994 -8.742 1.653 1.00 86.69 80 ALA A N 1
ATOM 577 C CA . ALA A 1 80 ? -0.243 -9.477 1.916 1.00 86.69 80 ALA A CA 1
ATOM 578 C C . ALA A 1 80 ? -1.458 -8.548 2.071 1.00 86.69 80 ALA A C 1
ATOM 580 O O . ALA A 1 80 ? -2.556 -8.905 1.656 1.00 86.69 80 ALA A O 1
ATOM 581 N N . LEU A 1 81 ? -1.255 -7.348 2.623 1.00 87.25 81 LEU A N 1
ATOM 582 C CA . LEU A 1 81 ? -2.301 -6.332 2.773 1.00 87.25 81 LEU A CA 1
ATOM 583 C C . LEU A 1 81 ? -2.571 -5.571 1.470 1.00 87.25 81 LEU A C 1
ATOM 585 O O . LEU A 1 81 ? -3.719 -5.244 1.166 1.00 87.25 81 LEU A O 1
ATOM 589 N N . LEU A 1 82 ? -1.529 -5.300 0.681 1.00 85.88 82 LEU A N 1
ATOM 590 C CA . LEU A 1 82 ? -1.663 -4.576 -0.584 1.00 85.88 82 LEU A CA 1
ATOM 591 C C . LEU A 1 82 ? -2.242 -5.435 -1.705 1.00 85.88 82 LEU A C 1
ATOM 593 O O . LEU A 1 82 ? -3.028 -4.921 -2.497 1.00 85.88 82 LEU A O 1
ATOM 597 N N . ALA A 1 83 ? -1.877 -6.716 -1.782 1.00 85.06 83 ALA A N 1
ATOM 598 C CA . ALA A 1 83 ? -2.316 -7.613 -2.847 1.00 85.06 83 ALA A CA 1
ATOM 599 C C . ALA A 1 83 ? -3.845 -7.620 -3.063 1.00 85.06 83 ALA A C 1
ATOM 601 O O . ALA A 1 83 ? -4.261 -7.401 -4.199 1.00 85.06 83 ALA A O 1
ATOM 602 N N . PRO A 1 84 ? -4.705 -7.792 -2.036 1.00 83.38 84 PRO A N 1
ATOM 603 C CA . PRO A 1 84 ? -6.155 -7.766 -2.233 1.00 83.38 84 PRO A CA 1
ATOM 604 C C . PRO A 1 84 ? -6.709 -6.360 -2.518 1.00 83.38 84 PRO A C 1
ATOM 606 O O . PRO A 1 84 ? -7.707 -6.230 -3.221 1.00 83.38 84 PRO A O 1
ATOM 609 N N . ALA A 1 85 ? -6.074 -5.301 -2.008 1.00 86.00 85 ALA A N 1
ATOM 610 C CA . ALA A 1 85 ? -6.534 -3.920 -2.187 1.00 86.00 85 ALA A CA 1
ATOM 611 C C . ALA A 1 85 ? -6.138 -3.307 -3.546 1.00 86.00 85 ALA A C 1
ATOM 613 O O . ALA A 1 85 ? -6.789 -2.384 -4.043 1.00 86.00 85 ALA A O 1
ATOM 614 N N . PHE A 1 86 ? -5.065 -3.820 -4.146 1.00 85.12 86 PHE A N 1
ATOM 615 C CA . PHE A 1 86 ? -4.447 -3.302 -5.365 1.00 85.12 86 PHE A CA 1
ATOM 616 C C . PHE A 1 86 ? -4.150 -4.414 -6.377 1.00 85.12 86 PHE A C 1
ATOM 618 O O . PHE A 1 86 ? -3.204 -4.300 -7.155 1.00 85.12 86 PHE A O 1
ATOM 625 N N . ALA A 1 87 ? -4.962 -5.475 -6.396 1.00 83.62 87 ALA A N 1
ATOM 626 C CA . ALA A 1 87 ? -4.786 -6.618 -7.296 1.00 83.62 87 ALA A CA 1
ATOM 627 C C . ALA A 1 87 ? -4.724 -6.195 -8.774 1.00 83.62 87 ALA A C 1
ATOM 629 O O . ALA A 1 87 ? -3.891 -6.671 -9.540 1.00 83.62 87 ALA A O 1
ATOM 630 N N . ASP A 1 88 ? -5.559 -5.234 -9.167 1.00 84.25 88 ASP A N 1
ATOM 631 C CA . ASP A 1 88 ? -5.600 -4.669 -10.518 1.00 84.25 88 ASP A CA 1
ATOM 632 C C . ASP A 1 88 ? -4.387 -3.775 -10.843 1.00 84.25 88 ASP A C 1
ATOM 634 O O . ASP A 1 88 ? -4.113 -3.504 -12.013 1.00 84.25 88 ASP A O 1
ATOM 638 N N . ARG A 1 89 ? -3.641 -3.339 -9.817 1.00 84.62 89 ARG A N 1
ATOM 639 C CA . ARG A 1 89 ? -2.415 -2.534 -9.931 1.00 84.62 89 ARG A CA 1
ATOM 640 C C . ARG A 1 89 ? -1.135 -3.336 -9.702 1.00 84.62 89 ARG A C 1
ATOM 642 O O . ARG A 1 89 ? -0.073 -2.758 -9.461 1.00 84.62 89 ARG A O 1
ATOM 649 N N . ILE A 1 90 ? -1.222 -4.659 -9.786 1.00 88.38 90 ILE A N 1
ATOM 650 C CA . ILE A 1 90 ? -0.040 -5.508 -9.886 1.00 88.38 90 ILE A CA 1
ATOM 651 C C . ILE A 1 90 ? 0.582 -5.255 -11.260 1.00 88.38 90 ILE A C 1
ATOM 653 O O . ILE A 1 90 ? -0.041 -5.509 -12.286 1.00 88.38 90 ILE A O 1
ATOM 657 N N . ALA A 1 91 ? 1.791 -4.711 -11.272 1.00 88.88 91 ALA A N 1
ATOM 658 C CA . ALA A 1 91 ? 2.540 -4.339 -12.456 1.00 88.88 91 ALA A CA 1
ATOM 659 C C . ALA A 1 91 ? 3.586 -5.414 -12.764 1.00 88.88 91 ALA A C 1
ATOM 661 O O . ALA A 1 91 ? 4.400 -5.766 -11.909 1.00 88.88 91 ALA A O 1
ATOM 662 N N . ARG A 1 92 ? 3.594 -5.910 -14.000 1.00 89.31 92 ARG A N 1
ATOM 663 C CA . ARG A 1 92 ? 4.606 -6.835 -14.506 1.00 89.31 92 ARG A CA 1
ATOM 664 C C . ARG A 1 92 ? 5.509 -6.132 -15.505 1.00 89.31 92 ARG A C 1
ATOM 666 O O . ARG A 1 92 ? 5.017 -5.492 -16.435 1.00 89.31 92 ARG A O 1
ATOM 673 N N . ARG A 1 93 ? 6.821 -6.272 -15.349 1.00 87.31 93 ARG A N 1
ATOM 674 C CA . ARG A 1 93 ? 7.803 -5.704 -16.274 1.00 87.31 93 ARG A CA 1
ATOM 675 C C . ARG A 1 93 ? 7.600 -6.275 -17.679 1.00 87.31 93 ARG A C 1
ATOM 677 O O . ARG A 1 93 ? 7.543 -7.492 -17.859 1.00 87.31 93 ARG A O 1
ATOM 684 N N . ARG A 1 94 ? 7.515 -5.402 -18.684 1.00 82.19 94 ARG A N 1
ATOM 685 C CA . ARG A 1 94 ? 7.329 -5.773 -20.090 1.00 82.19 94 ARG A CA 1
ATOM 686 C C . ARG A 1 94 ? 8.461 -5.202 -20.939 1.00 82.19 94 ARG A C 1
ATOM 688 O O . ARG A 1 94 ? 8.496 -4.010 -21.218 1.00 82.19 94 ARG A O 1
ATOM 695 N N . GLY A 1 95 ? 9.352 -6.079 -21.397 1.00 75.75 95 GLY A N 1
ATOM 696 C CA . GLY A 1 95 ? 10.474 -5.708 -22.259 1.00 75.75 95 GLY A CA 1
ATOM 697 C C . GLY A 1 95 ? 11.608 -4.997 -21.514 1.00 75.75 95 GLY A C 1
ATOM 698 O O . GLY A 1 95 ? 11.852 -5.237 -20.330 1.00 75.75 95 GLY A O 1
ATOM 699 N N . GLN A 1 96 ? 12.332 -4.147 -22.237 1.00 67.06 96 GLN A N 1
ATOM 700 C CA . GLN A 1 96 ? 13.437 -3.345 -21.711 1.00 67.06 96 GLN A CA 1
ATOM 701 C C . GLN A 1 96 ? 12.938 -1.903 -21.477 1.00 67.06 96 GLN A C 1
ATOM 703 O O . GLN A 1 96 ? 11.956 -1.506 -22.093 1.00 67.06 96 GLN A O 1
ATOM 708 N N . GLU A 1 97 ? 13.577 -1.150 -20.569 1.00 69.81 97 GLU A N 1
ATOM 709 C CA . GLU A 1 97 ? 13.292 0.280 -20.282 1.00 69.81 97 GLU A CA 1
ATOM 710 C C . GLU A 1 97 ? 12.091 0.623 -19.371 1.00 69.81 97 GLU A C 1
ATOM 712 O O . GLU A 1 97 ? 11.244 1.435 -19.728 1.00 69.81 97 GLU A O 1
ATOM 717 N N . GLY A 1 98 ? 11.992 0.044 -18.167 1.00 74.38 98 GLY A N 1
ATOM 718 C CA . GLY A 1 98 ? 11.081 0.582 -17.134 1.00 74.38 98 GLY A CA 1
ATOM 719 C C . GLY A 1 98 ? 9.582 0.537 -17.475 1.00 74.38 98 GLY A C 1
ATOM 720 O O . GLY A 1 98 ? 8.768 1.127 -16.768 1.00 74.38 98 GLY A O 1
ATOM 721 N N . ARG A 1 99 ? 9.193 -0.170 -18.541 1.00 85.00 99 ARG A N 1
ATOM 722 C CA . ARG A 1 99 ? 7.797 -0.373 -18.933 1.00 85.00 99 ARG A CA 1
ATOM 723 C C . ARG A 1 99 ? 7.196 -1.514 -18.132 1.00 85.00 99 ARG A C 1
ATOM 725 O O . ARG A 1 99 ? 7.719 -2.631 -18.120 1.00 85.00 99 ARG A O 1
ATOM 732 N N . TYR A 1 100 ? 6.062 -1.241 -17.511 1.00 88.38 100 TYR A N 1
ATOM 733 C CA . TYR A 1 100 ? 5.274 -2.213 -16.775 1.00 88.38 100 TYR A CA 1
ATOM 734 C C . TYR A 1 100 ? 3.864 -2.282 -17.349 1.00 88.38 100 TYR A C 1
ATOM 736 O O . TYR A 1 100 ? 3.303 -1.291 -17.810 1.00 88.38 100 TYR A O 1
ATOM 744 N N . GLN A 1 101 ? 3.284 -3.472 -17.321 1.00 88.38 101 GLN A N 1
ATOM 745 C CA . GLN A 1 101 ? 1.882 -3.694 -17.628 1.00 88.38 101 GLN A CA 1
ATOM 746 C C . GLN A 1 101 ? 1.159 -4.049 -16.337 1.00 88.38 101 GLN A C 1
ATOM 748 O O . GLN A 1 101 ? 1.521 -5.010 -15.661 1.00 88.38 101 GLN A O 1
ATOM 753 N N . LEU A 1 102 ? 0.155 -3.257 -15.990 1.00 89.00 102 LEU A N 1
ATOM 754 C CA . LEU A 1 102 ? -0.711 -3.506 -14.849 1.00 89.00 102 LEU A CA 1
ATOM 755 C C . LEU A 1 102 ? -1.664 -4.669 -15.155 1.00 89.00 102 LEU A C 1
ATOM 757 O O . LEU A 1 102 ? -2.001 -4.926 -16.312 1.00 89.00 102 LEU A O 1
ATOM 761 N N . ALA A 1 103 ? -2.133 -5.356 -14.116 1.00 87.00 103 ALA A N 1
ATOM 762 C CA . ALA A 1 103 ? -3.073 -6.469 -14.233 1.00 87.00 103 ALA A CA 1
ATOM 763 C C . ALA A 1 103 ? -4.418 -6.048 -14.850 1.00 87.00 103 ALA A C 1
ATOM 765 O O . ALA A 1 103 ? -5.076 -6.854 -15.501 1.00 87.00 103 ALA A O 1
ATOM 766 N N . ASN A 1 104 ? -4.800 -4.774 -14.717 1.00 82.75 104 ASN A N 1
ATOM 767 C CA . ASN A 1 104 ? -5.939 -4.185 -15.430 1.00 82.75 104 ASN A CA 1
ATOM 768 C C . ASN A 1 104 ? -5.694 -3.925 -16.931 1.00 82.75 104 ASN A C 1
ATOM 770 O O . ASN A 1 104 ? -6.594 -3.453 -17.620 1.00 82.75 104 ASN A O 1
ATOM 774 N N . GLY A 1 105 ? -4.494 -4.205 -17.443 1.00 83.50 105 GLY A N 1
ATOM 775 C CA . GLY A 1 105 ? -4.114 -4.018 -18.840 1.00 83.50 105 GLY A CA 1
ATOM 776 C C . GLY A 1 105 ? -3.495 -2.657 -19.167 1.00 83.50 105 GLY A C 1
ATOM 777 O O . GLY A 1 105 ? -2.932 -2.517 -20.254 1.00 83.50 105 GLY A O 1
ATOM 778 N N . MET A 1 106 ? -3.530 -1.678 -18.255 1.00 84.31 106 MET A N 1
ATOM 779 C CA . MET A 1 106 ? -2.918 -0.365 -18.479 1.00 84.31 106 MET A CA 1
ATOM 780 C C . MET A 1 106 ? -1.387 -0.440 -18.451 1.00 84.31 106 MET A C 1
ATOM 782 O O . MET A 1 106 ? -0.788 -1.179 -17.668 1.00 84.31 106 MET A O 1
ATOM 786 N N . GLY A 1 107 ? -0.741 0.356 -19.301 1.00 84.38 107 GLY A N 1
ATOM 787 C CA . GLY A 1 107 ? 0.702 0.565 -19.247 1.00 84.38 107 GLY A CA 1
ATOM 788 C C . GLY A 1 107 ? 1.069 1.540 -18.131 1.00 84.38 107 GLY A C 1
ATOM 789 O O . GLY A 1 107 ? 0.423 2.573 -17.973 1.00 84.38 107 GLY A O 1
ATOM 790 N N . ALA A 1 108 ? 2.114 1.221 -17.379 1.00 84.38 108 ALA A N 1
ATOM 791 C CA . ALA A 1 108 ? 2.751 2.118 -16.428 1.00 84.38 108 ALA A CA 1
ATOM 792 C C . ALA A 1 108 ? 4.230 2.259 -16.793 1.00 84.38 108 ALA A C 1
ATOM 794 O O . ALA A 1 108 ? 4.884 1.287 -17.178 1.00 84.38 108 ALA A O 1
ATOM 795 N N . MET A 1 109 ? 4.760 3.470 -16.669 1.00 82.69 109 MET A N 1
ATOM 796 C CA . MET A 1 109 ? 6.189 3.720 -16.804 1.00 82.69 109 MET A CA 1
ATOM 797 C C . MET A 1 109 ? 6.781 3.983 -15.430 1.00 82.69 109 MET A C 1
ATOM 799 O O . MET A 1 109 ? 6.257 4.777 -14.652 1.00 82.69 109 MET A O 1
ATOM 803 N N . LEU A 1 110 ? 7.876 3.293 -15.152 1.00 80.88 110 LEU A N 1
ATOM 804 C CA . LEU A 1 110 ? 8.737 3.544 -14.017 1.00 80.88 110 LEU A CA 1
ATOM 805 C C . LEU A 1 110 ? 9.984 4.272 -14.524 1.00 80.88 110 LEU A C 1
ATOM 807 O O . LEU A 1 110 ? 10.512 3.932 -15.585 1.00 80.88 110 LEU A O 1
ATOM 811 N N . ASN A 1 111 ? 10.460 5.257 -13.764 1.00 76.19 111 ASN A N 1
ATOM 812 C CA . ASN A 1 111 ? 11.688 5.972 -14.100 1.00 76.19 111 ASN A CA 1
ATOM 813 C C . ASN A 1 111 ? 12.865 4.992 -14.204 1.00 76.19 111 ASN A C 1
ATOM 815 O O . ASN A 1 111 ? 12.998 4.086 -13.382 1.00 76.19 111 ASN A O 1
ATOM 819 N N . ALA A 1 112 ? 13.728 5.180 -15.204 1.00 69.38 112 ALA A N 1
ATOM 820 C CA . ALA A 1 112 ? 14.862 4.286 -15.449 1.00 69.38 112 ALA A CA 1
ATOM 821 C C . ALA A 1 112 ? 15.872 4.261 -14.284 1.00 69.38 112 ALA A C 1
ATOM 823 O O . ALA A 1 112 ? 16.486 3.226 -14.039 1.00 69.38 112 ALA A O 1
ATOM 824 N N . ASP A 1 113 ? 15.990 5.371 -13.548 1.00 70.56 113 ASP A N 1
ATOM 825 C CA . ASP A 1 113 ? 16.830 5.496 -12.349 1.00 70.56 113 ASP A CA 1
ATOM 826 C C . ASP A 1 113 ? 16.198 4.894 -11.085 1.00 70.56 113 ASP A C 1
ATOM 828 O O . ASP A 1 113 ? 16.837 4.837 -10.031 1.00 70.56 113 ASP A O 1
ATOM 832 N N . ASP A 1 114 ? 14.939 4.452 -11.148 1.00 74.62 114 ASP A N 1
ATOM 833 C CA . ASP A 1 114 ? 14.282 3.859 -9.993 1.00 74.62 114 ASP A CA 1
ATOM 834 C C . ASP A 1 114 ? 14.818 2.439 -9.759 1.00 74.62 114 ASP A C 1
ATOM 836 O O . ASP A 1 114 ? 14.744 1.555 -10.621 1.00 74.62 114 ASP A O 1
ATOM 840 N N . ALA A 1 115 ? 15.333 2.194 -8.552 1.00 74.31 115 ALA A N 1
ATOM 841 C CA . ALA A 1 115 ? 15.868 0.896 -8.154 1.00 74.31 115 ALA A CA 1
ATOM 842 C C . ALA A 1 115 ? 14.817 -0.222 -8.244 1.00 74.31 115 ALA A C 1
ATOM 844 O O . ALA A 1 115 ? 15.179 -1.398 -8.343 1.00 74.31 115 ALA A O 1
ATOM 845 N N . LEU A 1 116 ? 13.525 0.126 -8.246 1.00 77.69 116 LEU A N 1
ATOM 846 C CA . LEU A 1 116 ? 12.427 -0.814 -8.447 1.00 77.69 116 LEU A CA 1
ATOM 847 C C . LEU A 1 116 ? 12.421 -1.444 -9.852 1.00 77.69 116 LEU A C 1
ATOM 849 O O . LEU A 1 116 ? 11.903 -2.547 -10.018 1.00 77.69 116 LEU A O 1
ATOM 853 N N . GLY A 1 117 ? 13.073 -0.819 -10.841 1.00 75.69 117 GLY A N 1
ATOM 854 C CA . GLY A 1 117 ? 13.153 -1.284 -12.231 1.00 75.69 117 GLY A CA 1
ATOM 855 C C . GLY A 1 117 ? 13.777 -2.672 -12.424 1.00 75.69 117 GLY A C 1
ATOM 856 O O . GLY A 1 117 ? 13.577 -3.301 -13.466 1.00 75.69 117 GLY A O 1
ATOM 857 N N . ARG A 1 118 ? 14.510 -3.171 -11.419 1.00 80.06 118 ARG A N 1
ATOM 858 C CA . ARG A 1 118 ? 15.131 -4.506 -11.424 1.00 80.06 118 ARG A CA 1
ATOM 859 C C . ARG A 1 118 ? 14.172 -5.646 -11.075 1.00 80.06 118 ARG A C 1
ATOM 861 O O . ARG A 1 118 ? 14.508 -6.800 -11.327 1.00 80.06 118 ARG A O 1
ATOM 868 N N . HIS A 1 119 ? 13.018 -5.350 -10.483 1.00 84.44 119 HIS A N 1
ATOM 869 C CA . HIS A 1 119 ? 12.064 -6.368 -10.047 1.00 84.44 119 HIS A CA 1
ATOM 870 C C . HIS A 1 119 ? 11.079 -6.705 -11.177 1.00 84.44 119 HIS A C 1
ATOM 872 O O . HIS A 1 119 ? 10.582 -5.819 -11.860 1.00 84.44 119 HIS A O 1
ATOM 878 N N . GLU A 1 120 ? 10.787 -7.992 -11.399 1.00 86.69 120 GLU A N 1
ATOM 879 C CA . GLU A 1 120 ? 9.831 -8.395 -12.449 1.00 86.69 120 GLU A CA 1
ATOM 880 C C . GLU A 1 120 ? 8.389 -8.001 -12.097 1.00 86.69 120 GLU A C 1
ATOM 882 O O . GLU A 1 120 ? 7.619 -7.609 -12.974 1.00 86.69 120 GLU A O 1
ATOM 887 N N . TRP A 1 121 ? 8.038 -8.083 -10.814 1.00 87.31 121 TRP A N 1
ATOM 888 C CA . TRP A 1 121 ? 6.701 -7.817 -10.298 1.00 87.31 121 TRP A CA 1
ATOM 889 C C . TRP A 1 121 ? 6.746 -6.697 -9.270 1.00 87.31 121 TRP A C 1
ATOM 891 O O . TRP A 1 121 ? 7.563 -6.723 -8.349 1.00 87.31 121 TRP A O 1
ATOM 901 N N . LEU A 1 122 ? 5.840 -5.737 -9.419 1.00 87.12 122 LEU A N 1
ATOM 902 C CA . LEU A 1 122 ? 5.669 -4.599 -8.526 1.00 87.12 122 LEU A CA 1
ATOM 903 C C . LEU A 1 122 ? 4.182 -4.420 -8.210 1.00 87.12 122 LEU A C 1
ATOM 905 O O . LEU A 1 122 ? 3.319 -4.803 -8.994 1.00 87.12 122 LEU A O 1
ATOM 909 N N . ILE A 1 123 ? 3.869 -3.803 -7.075 1.00 87.50 123 ILE A N 1
ATOM 910 C CA . ILE A 1 123 ? 2.521 -3.298 -6.796 1.00 87.50 123 ILE A CA 1
ATOM 911 C C . ILE A 1 123 ? 2.619 -1.781 -6.872 1.00 87.50 123 ILE A C 1
ATOM 913 O O . ILE A 1 123 ? 3.427 -1.194 -6.154 1.00 87.50 123 ILE A O 1
ATOM 917 N N . ALA A 1 124 ? 1.823 -1.155 -7.740 1.00 84.81 124 ALA A N 1
ATOM 918 C CA . ALA A 1 124 ? 1.825 0.292 -7.948 1.00 84.81 124 ALA A CA 1
ATOM 919 C C . ALA A 1 124 ? 0.586 0.936 -7.293 1.00 84.81 124 ALA A C 1
ATOM 921 O O . ALA A 1 124 ? -0.380 1.275 -7.984 1.00 84.81 124 ALA A O 1
ATOM 922 N N . PRO A 1 125 ? 0.548 1.094 -5.953 1.00 79.00 125 PRO A N 1
ATOM 923 C CA . PRO A 1 125 ? -0.625 1.633 -5.268 1.00 79.00 125 PRO A CA 1
ATOM 924 C C . PRO A 1 125 ? -0.873 3.103 -5.608 1.00 79.00 125 PRO A C 1
ATOM 926 O O . PRO A 1 125 ? -2.021 3.537 -5.580 1.00 79.00 125 PRO A O 1
ATOM 929 N N . LEU A 1 126 ? 0.162 3.845 -6.011 1.00 77.62 126 LEU A N 1
ATOM 930 C CA . LEU A 1 126 ? 0.059 5.206 -6.521 1.00 77.62 126 LEU A CA 1
ATOM 931 C C . LEU A 1 126 ? 0.521 5.238 -7.980 1.00 77.62 126 LEU A C 1
ATOM 933 O O . LEU A 1 126 ? 1.602 4.759 -8.308 1.00 77.62 126 LEU A O 1
ATOM 937 N N . LEU A 1 127 ? -0.315 5.803 -8.847 1.00 73.56 127 LEU A N 1
ATOM 938 C CA . LEU A 1 127 ? 0.012 6.069 -10.241 1.00 73.56 127 LEU A CA 1
ATOM 939 C C . LEU A 1 127 ? -0.052 7.582 -10.407 1.00 73.56 127 LEU A C 1
ATOM 941 O O . LEU A 1 127 ? -1.127 8.169 -10.298 1.00 73.56 127 LEU A O 1
ATOM 945 N N . LEU A 1 128 ? 1.098 8.212 -10.621 1.00 68.56 128 LEU A N 1
ATOM 946 C CA . LEU A 1 128 ? 1.145 9.600 -11.058 1.00 68.56 128 LEU A CA 1
ATOM 947 C C . LEU A 1 128 ? 0.830 9.578 -12.552 1.00 68.56 128 LEU A C 1
ATOM 949 O O . LEU A 1 128 ? 1.634 9.088 -13.343 1.00 68.56 128 LEU A O 1
ATOM 953 N N . GLN A 1 129 ? -0.363 10.033 -12.934 1.00 57.38 129 GLN A N 1
ATOM 954 C CA . GLN A 1 129 ? -0.686 10.245 -14.342 1.00 57.38 129 GLN A CA 1
ATOM 955 C C . GLN A 1 129 ? 0.145 11.429 -14.846 1.00 57.38 129 GLN A C 1
ATOM 957 O O . GLN A 1 129 ? -0.282 12.576 -14.784 1.00 57.38 129 GLN A O 1
ATOM 962 N N . GLY A 1 130 ? 1.368 11.144 -15.287 1.00 45.12 130 GLY A N 1
ATOM 963 C CA . GLY A 1 130 ? 2.115 12.033 -16.160 1.00 45.12 130 GLY A CA 1
ATOM 964 C C . GLY A 1 130 ? 1.528 11.906 -17.558 1.00 45.12 130 GLY A C 1
ATOM 965 O O . GLY A 1 130 ? 1.627 10.835 -18.148 1.00 45.12 130 GLY A O 1
ATOM 966 N N . GLU A 1 131 ? 0.846 12.967 -17.991 1.00 35.66 131 GLU A N 1
ATOM 967 C CA . GLU A 1 131 ? 0.508 13.356 -19.366 1.00 35.66 131 GLU A CA 1
ATOM 968 C C . GLU A 1 131 ? 0.696 12.245 -20.418 1.00 35.66 131 GLU A C 1
ATOM 970 O O . GLU A 1 131 ? 1.810 11.930 -20.839 1.00 35.66 131 GLU A O 1
ATOM 975 N N . LEU A 1 132 ? -0.426 11.689 -20.887 1.00 32.25 132 LEU A N 1
ATOM 976 C CA . LEU A 1 132 ? -0.504 11.046 -22.198 1.00 32.25 132 LEU A CA 1
ATOM 977 C C . LEU A 1 132 ? -0.057 12.076 -23.243 1.00 32.25 132 LEU A C 1
ATOM 979 O O . LEU A 1 132 ? -0.863 12.885 -23.696 1.00 32.25 132 LEU A O 1
ATOM 983 N N . VAL A 1 133 ? 1.223 12.072 -23.609 1.00 35.31 133 VAL A N 1
ATOM 984 C CA . VAL A 1 133 ? 1.660 12.770 -24.816 1.00 35.31 133 VAL A CA 1
ATOM 985 C C . VAL A 1 133 ? 1.252 11.883 -25.987 1.00 35.31 133 VAL A C 1
ATOM 987 O O . VAL A 1 133 ? 1.703 10.742 -26.102 1.00 35.31 133 VAL A O 1
ATOM 990 N N . THR A 1 134 ? 0.295 12.400 -26.751 1.00 42.19 134 THR A N 1
ATOM 991 C CA . THR A 1 134 ? -0.307 11.829 -27.962 1.00 42.19 134 THR A CA 1
ATOM 992 C C . THR A 1 134 ? 0.714 11.500 -29.036 1.00 42.19 134 THR A C 1
ATOM 994 O O . THR A 1 134 ? 1.644 12.324 -29.199 1.00 42.19 134 THR A O 1
#